Protein AF-A0A957F300-F1 (afdb_monomer)

Mean predicted aligned error: 10.62 Å

Solvent-accessible surface area (backbone atoms only — not comparable to full-atom values): 5364 Å² total; per-residue (Å²): 127,88,77,78,77,71,68,66,60,60,60,56,52,57,56,67,73,59,69,59,98,66,64,44,79,47,71,46,70,44,21,60,65,34,59,68,69,58,46,54,48,52,53,51,50,51,51,51,55,63,72,62,65,54,85,59,58,50,73,48,75,45,75,37,81,90,15,30,76,74,67,28,47,67,57,49,50,54,50,40,53,50,58,74,69,48,80,130

pLDDT: mean 81.86, std 20.76, range [38.91, 98.25]

Foldseek 3Di:
DPDDPPPVVVVVVVVVVPPPVAQAEEEEEAEPPEDPVVVVVLVVVVVVCVVVPDPSYDYDYYYHYPDYPVRCVVVSVVVSVCRVPVDD

Sequence (88 aa):
SPGDVGNFSDGLGNMATNQDTGTAKLYVSVGELDAATTVAGAETFAAALAEMDMEGLAYKTAVLDGETHFSARPRAFMNGLRWLFANE

Nearest PDB structures (foldseek):
  2qm0-assembly1_B  TM=7.977E-01  e=7.380E-04  Bacillus cereus ATCC 14579
  2qm0-assembly1_A  TM=7.867E-01  e=5.564E-03  Bacillus cereus ATCC 14579

Secondary structure (DSSP, 8-state):
----GGGTHHHHHHHHH---SPPEEEEEEEETTS-HHHHHHHHHHHHHHHHH--TTEEEEEEEETT--TTTHHHHHHHHHHHHHTS--

Structure (mmCIF, N/CA/C/O backbone):
data_AF-A0A957F300-F1
#
_entry.id   AF-A0A957F300-F1
#
loop_
_atom_site.group_PDB
_atom_site.id
_atom_site.type_symbol
_atom_site.label_atom_id
_atom_site.label_alt_id
_atom_site.label_comp_id
_atom_site.label_asym_id
_atom_site.label_entity_id
_atom_site.label_seq_id
_atom_site.pdbx_PDB_ins_code
_atom_site.Cartn_x
_atom_site.Cartn_y
_atom_site.Cartn_z
_atom_site.occupancy
_atom_site.B_iso_or_equiv
_atom_site.auth_seq_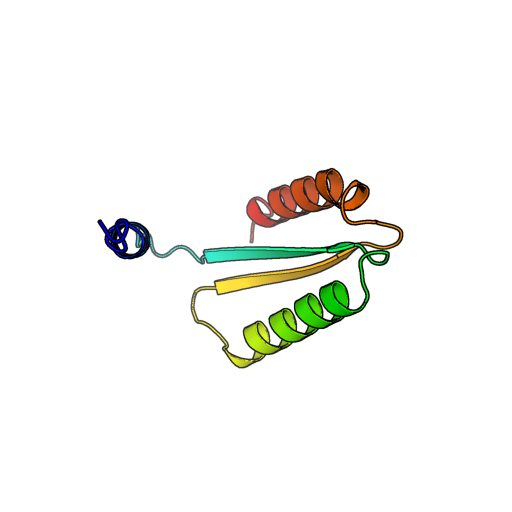id
_atom_site.auth_comp_id
_atom_site.auth_asy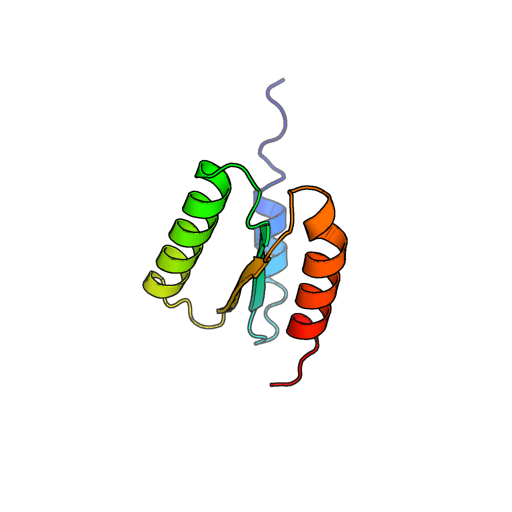m_id
_atom_site.auth_atom_id
_atom_site.pdbx_PDB_model_num
ATOM 1 N N . SER A 1 1 ? -9.482 34.721 -7.283 1.00 41.03 1 SER A N 1
ATOM 2 C CA . SER A 1 1 ? -9.845 34.426 -5.886 1.00 41.03 1 SER A CA 1
ATOM 3 C C . SER A 1 1 ? -9.053 33.204 -5.464 1.00 41.03 1 SER A C 1
ATOM 5 O O . SER A 1 1 ? -9.081 32.250 -6.238 1.00 41.03 1 SER A O 1
ATOM 7 N N . PRO A 1 2 ? -8.272 33.232 -4.372 1.00 38.91 2 PRO A N 1
ATOM 8 C CA . PRO A 1 2 ? -7.526 32.063 -3.914 1.00 38.91 2 PRO A CA 1
ATOM 9 C C . PRO A 1 2 ? -8.532 30.959 -3.581 1.00 38.91 2 PRO A C 1
ATOM 11 O O . PRO A 1 2 ? -9.442 31.175 -2.783 1.00 38.91 2 PRO A O 1
ATOM 14 N N . GLY A 1 3 ? -8.422 29.839 -4.292 1.00 40.16 3 GLY A N 1
ATOM 15 C CA . GLY A 1 3 ? -9.360 28.727 -4.234 1.00 40.16 3 GLY A CA 1
ATOM 16 C C . GLY A 1 3 ? -9.382 28.082 -2.857 1.00 40.16 3 GLY A C 1
ATOM 17 O O . GLY A 1 3 ? -8.367 27.585 -2.385 1.00 40.16 3 GLY A O 1
ATOM 18 N N . ASP A 1 4 ? -10.555 28.154 -2.242 1.00 52.00 4 ASP A N 1
ATOM 19 C CA . ASP A 1 4 ? -11.187 27.145 -1.399 1.00 52.00 4 ASP A CA 1
ATOM 20 C C . ASP A 1 4 ? -10.258 26.118 -0.724 1.00 52.00 4 ASP A C 1
ATOM 22 O O . ASP A 1 4 ? -10.202 24.938 -1.064 1.00 52.00 4 ASP A O 1
ATOM 26 N N . VAL A 1 5 ? -9.547 26.583 0.304 1.00 48.97 5 VAL A N 1
ATOM 27 C CA . VAL A 1 5 ? -8.860 25.729 1.290 1.00 48.97 5 VAL A CA 1
ATOM 28 C C . VAL A 1 5 ? -9.865 25.183 2.330 1.00 48.97 5 VAL A C 1
ATOM 30 O O . VAL A 1 5 ? -9.491 24.448 3.237 1.00 48.97 5 VAL A O 1
ATOM 33 N N . GLY A 1 6 ? -11.158 25.511 2.199 1.00 43.03 6 GLY A N 1
ATOM 34 C CA . GLY A 1 6 ? -12.214 25.137 3.146 1.00 43.03 6 GLY A CA 1
ATOM 35 C C . GLY A 1 6 ? -12.641 23.669 3.098 1.00 43.03 6 GLY A C 1
ATOM 36 O O . GLY A 1 6 ? -13.266 23.196 4.035 1.00 43.03 6 GLY A O 1
ATOM 37 N N . ASN A 1 7 ? -12.276 22.920 2.052 1.00 44.91 7 ASN A N 1
ATOM 38 C CA . ASN A 1 7 ? -12.830 21.578 1.828 1.00 44.91 7 ASN A CA 1
ATOM 39 C C . ASN A 1 7 ? -11.960 20.416 2.343 1.00 44.91 7 ASN A C 1
ATOM 41 O O . ASN A 1 7 ? -12.353 19.258 2.233 1.00 44.91 7 ASN A O 1
ATOM 45 N N . PHE A 1 8 ? -10.780 20.694 2.909 1.00 49.44 8 PHE A N 1
ATOM 46 C CA . PHE A 1 8 ? -9.955 19.657 3.548 1.00 49.44 8 PHE A CA 1
ATOM 47 C C . PHE A 1 8 ? -10.334 19.417 5.018 1.00 49.44 8 PHE A C 1
ATOM 49 O O . PHE A 1 8 ? -10.126 18.314 5.523 1.00 49.44 8 PHE A O 1
ATOM 56 N N . SER A 1 9 ? -10.925 20.403 5.704 1.00 50.62 9 SER A N 1
ATOM 57 C CA . SER A 1 9 ? -11.375 20.251 7.097 1.00 50.62 9 SER A CA 1
ATOM 58 C C . SER A 1 9 ? -12.647 19.412 7.225 1.00 50.62 9 SER A C 1
ATOM 60 O O . SER A 1 9 ? -12.771 18.636 8.172 1.00 50.62 9 SER A O 1
ATOM 62 N N . ASP A 1 10 ? -13.553 19.499 6.250 1.00 48.69 10 ASP A N 1
ATOM 63 C CA . ASP A 1 10 ? -14.844 18.798 6.295 1.00 48.69 10 ASP A CA 1
ATOM 64 C C . ASP A 1 10 ? -14.701 17.278 6.094 1.00 48.69 10 ASP A C 1
ATOM 66 O O . ASP A 1 10 ? -15.503 16.494 6.605 1.00 48.69 10 ASP A O 1
ATOM 70 N N . GLY A 1 11 ? -13.623 16.832 5.437 1.00 45.59 11 GLY A N 1
ATOM 71 C CA . GLY A 1 11 ? -13.294 15.409 5.303 1.00 45.59 11 GLY A CA 1
ATOM 72 C C . GLY A 1 11 ? -12.798 14.762 6.603 1.00 45.59 11 GLY A C 1
ATOM 73 O O . GLY A 1 11 ? -13.104 13.600 6.865 1.00 45.59 11 GLY A O 1
ATOM 74 N N . LEU A 1 12 ? -12.081 15.514 7.446 1.00 51.47 12 LEU A N 1
ATOM 75 C CA . LEU A 1 12 ? -11.604 15.032 8.750 1.00 51.47 12 LEU A CA 1
ATOM 76 C C . LEU A 1 12 ? -12.743 14.984 9.781 1.00 51.47 12 LEU A C 1
ATOM 78 O O . LEU A 1 12 ? -12.811 14.053 10.584 1.00 51.47 12 LEU A O 1
ATOM 82 N N . GLY A 1 13 ? -13.683 15.935 9.714 1.00 43.66 13 GLY A N 1
ATOM 83 C CA . GLY A 1 13 ? -14.874 15.956 10.570 1.00 43.66 13 GLY A CA 1
ATOM 84 C C . GLY A 1 13 ? -15.787 14.740 10.374 1.00 43.66 13 GLY A C 1
ATOM 85 O O . GLY A 1 13 ? -16.301 14.196 11.353 1.00 43.66 13 GLY A O 1
ATOM 86 N N . ASN A 1 14 ? -15.919 14.256 9.134 1.00 48.84 14 ASN A N 1
ATOM 87 C CA . ASN A 1 14 ? -16.710 13.062 8.809 1.00 48.84 14 ASN A CA 1
ATOM 88 C C . ASN A 1 14 ? -16.046 11.735 9.220 1.00 48.84 14 ASN A C 1
ATOM 90 O O . ASN A 1 14 ? -16.748 10.743 9.418 1.00 48.84 14 ASN A O 1
ATOM 94 N N . MET A 1 15 ? -14.717 11.694 9.380 1.00 49.81 15 MET A N 1
ATOM 95 C CA . MET A 1 15 ? -14.052 10.543 10.007 1.00 49.81 15 MET A CA 1
ATOM 96 C C . MET A 1 15 ? -14.302 10.523 11.519 1.00 49.81 15 MET A C 1
ATOM 98 O O . MET A 1 15 ? -14.555 9.465 12.084 1.00 49.81 15 MET A O 1
ATOM 102 N N . ALA A 1 16 ? -14.308 11.693 12.166 1.00 49.84 16 ALA A N 1
ATOM 103 C CA . ALA A 1 16 ? -14.526 11.808 13.608 1.00 49.84 16 ALA A CA 1
ATOM 104 C C . ALA A 1 16 ? -15.968 11.481 14.051 1.00 49.84 16 ALA A C 1
ATOM 106 O O . ALA A 1 16 ? -16.177 11.085 15.193 1.00 49.84 16 ALA A O 1
ATOM 107 N N . THR A 1 17 ? -16.967 11.624 13.172 1.00 47.78 17 THR A N 1
ATOM 108 C CA . THR A 1 17 ? -18.383 11.328 13.486 1.00 47.78 17 THR A CA 1
ATOM 109 C C . THR A 1 17 ? -18.810 9.890 13.181 1.00 47.78 17 THR A C 1
ATOM 111 O O . THR A 1 17 ? -19.847 9.461 13.677 1.00 47.78 17 THR A O 1
ATOM 114 N N . ASN A 1 18 ? -17.999 9.122 12.445 1.00 48.25 18 ASN A N 1
ATOM 115 C CA . ASN A 1 18 ? -18.166 7.674 12.264 1.00 48.25 18 ASN A CA 1
ATOM 116 C C . ASN A 1 18 ? -17.245 6.888 13.210 1.00 48.25 18 ASN A C 1
ATOM 118 O O . ASN A 1 18 ? -16.682 5.866 12.825 1.00 48.25 18 ASN A O 1
ATOM 122 N N . GLN A 1 19 ? -17.094 7.363 14.452 1.00 46.16 19 GLN A N 1
ATOM 123 C CA . GLN A 1 19 ? -16.557 6.568 15.556 1.00 46.16 19 GLN A CA 1
ATOM 124 C C . GLN A 1 19 ? -17.572 5.491 15.966 1.00 46.16 19 GLN A C 1
ATOM 126 O O . GLN A 1 19 ? -18.078 5.463 17.085 1.00 46.16 19 GLN A O 1
ATOM 131 N N . ASP A 1 20 ? -17.867 4.579 15.045 1.00 47.34 20 ASP A N 1
ATOM 132 C CA . ASP A 1 20 ? -17.936 3.191 15.464 1.00 47.34 20 ASP A CA 1
ATOM 133 C C . ASP A 1 20 ? -16.515 2.837 15.929 1.00 47.34 20 ASP A C 1
ATOM 135 O O . ASP A 1 20 ? -15.535 3.319 15.357 1.00 47.34 20 ASP A O 1
ATOM 139 N N . THR A 1 21 ? -16.366 2.057 16.989 1.00 54.69 21 THR A N 1
ATOM 140 C CA . THR A 1 21 ? -15.076 1.694 17.611 1.00 54.69 21 THR A CA 1
ATOM 141 C C . THR A 1 21 ? -14.210 0.774 16.728 1.00 54.69 21 THR A C 1
ATOM 143 O O . THR A 1 21 ? -13.538 -0.125 17.225 1.00 54.69 21 THR A O 1
ATOM 146 N N . GLY A 1 22 ? -14.283 0.923 15.407 1.00 64.81 22 GLY A N 1
ATOM 147 C CA . GLY A 1 22 ? -13.636 0.077 14.423 1.00 64.81 22 GLY A CA 1
ATOM 148 C C . GLY A 1 22 ? -12.184 0.473 14.191 1.00 64.81 22 GLY A C 1
ATOM 149 O O . GLY A 1 22 ? -11.871 1.633 13.932 1.00 64.81 22 GLY A O 1
ATOM 150 N N . THR A 1 23 ? -11.305 -0.523 14.226 1.00 82.44 23 THR A N 1
ATOM 151 C CA . THR A 1 23 ? -9.924 -0.416 13.755 1.00 82.44 23 THR A CA 1
ATOM 152 C C . THR A 1 23 ? -9.905 0.080 12.307 1.00 82.44 23 THR A C 1
ATOM 154 O O . THR A 1 23 ? -10.446 -0.570 11.406 1.00 82.44 23 THR A O 1
ATOM 157 N N . ALA A 1 24 ? -9.264 1.222 12.058 1.00 88.31 24 ALA A N 1
ATOM 158 C CA . ALA A 1 24 ? -8.989 1.688 10.710 1.00 88.31 24 ALA A CA 1
ATOM 159 C C . ALA A 1 24 ? -8.004 0.730 10.034 1.00 88.31 24 ALA A C 1
ATOM 161 O O . ALA A 1 24 ? -7.050 0.255 10.649 1.00 88.31 24 ALA A O 1
ATOM 162 N N . LYS A 1 25 ? -8.229 0.451 8.750 1.00 91.31 25 LYS A N 1
ATOM 163 C CA . LYS A 1 25 ? -7.435 -0.498 7.973 1.00 91.31 25 LYS A CA 1
ATOM 164 C C . LYS A 1 25 ? -6.737 0.214 6.804 1.00 91.31 25 LYS A C 1
ATOM 166 O O . LYS A 1 25 ? -7.405 0.707 5.900 1.00 91.31 25 LYS A O 1
ATOM 171 N N . LEU A 1 26 ? -5.399 0.227 6.791 1.00 93.44 26 LEU A N 1
ATOM 172 C CA . LEU A 1 26 ? -4.550 0.725 5.700 1.00 93.44 26 LEU A CA 1
ATOM 173 C C . LEU A 1 26 ? -3.738 -0.382 4.987 1.00 93.44 26 LEU A C 1
ATOM 175 O O . LEU A 1 26 ? -2.910 -1.054 5.596 1.00 93.44 26 LEU A O 1
ATOM 179 N N . TYR A 1 27 ? -3.889 -0.504 3.664 1.00 95.31 27 TYR A N 1
ATOM 180 C CA . TYR A 1 27 ? -3.012 -1.325 2.816 1.00 95.31 27 TYR A CA 1
ATOM 181 C C . TYR A 1 27 ? -2.225 -0.439 1.848 1.00 95.31 27 TYR A C 1
ATOM 183 O O . TYR A 1 27 ? -2.824 0.291 1.058 1.00 95.31 27 TYR A O 1
ATOM 191 N N . VAL A 1 28 ? -0.894 -0.527 1.879 1.00 95.62 28 VAL A N 1
ATOM 192 C CA . VAL A 1 28 ? -0.002 0.197 0.959 1.00 95.62 28 VAL A CA 1
ATOM 193 C C . VAL A 1 28 ? 0.827 -0.797 0.164 1.00 95.62 28 VAL A C 1
ATOM 195 O O . VAL A 1 28 ? 1.376 -1.748 0.713 1.00 95.62 28 VAL A O 1
ATOM 198 N N . SER A 1 29 ? 0.957 -0.575 -1.138 1.00 97.25 29 SER A N 1
ATOM 199 C CA . SER A 1 29 ? 1.832 -1.398 -1.966 1.00 97.25 29 SER A CA 1
ATOM 200 C C . SER A 1 29 ? 2.492 -0.609 -3.081 1.00 97.25 29 SER A C 1
ATOM 202 O O . SER A 1 29 ? 1.896 0.339 -3.591 1.00 97.25 29 SER A O 1
ATOM 204 N N . VAL A 1 30 ? 3.680 -1.051 -3.484 1.00 98.12 30 VAL A N 1
ATOM 205 C CA . VAL A 1 30 ? 4.481 -0.485 -4.579 1.00 98.12 30 VAL A CA 1
ATOM 206 C C . VAL A 1 30 ? 4.969 -1.607 -5.498 1.00 98.12 30 VAL A C 1
ATOM 208 O O . VAL A 1 30 ? 5.139 -2.737 -5.037 1.00 98.12 30 VAL A O 1
ATOM 211 N N . GLY A 1 31 ? 5.155 -1.335 -6.791 1.00 98.25 31 GLY A N 1
ATOM 212 C CA . GLY A 1 31 ? 5.780 -2.299 -7.698 1.00 98.25 31 GLY A CA 1
ATOM 213 C C . GLY A 1 31 ? 7.291 -2.356 -7.480 1.00 98.25 31 GLY A C 1
ATOM 214 O O . GLY A 1 31 ? 7.922 -1.321 -7.295 1.00 98.25 31 GLY A O 1
ATOM 215 N N . GLU A 1 32 ? 7.890 -3.546 -7.516 1.00 97.94 32 GLU A N 1
ATOM 216 C CA . GLU A 1 32 ? 9.351 -3.704 -7.406 1.00 97.94 32 GLU A CA 1
ATOM 217 C C . GLU A 1 32 ? 10.107 -2.925 -8.497 1.00 97.94 32 GLU A C 1
ATOM 219 O O . GLU A 1 32 ? 11.174 -2.367 -8.254 1.00 97.94 32 GLU A O 1
ATOM 224 N N . LEU A 1 33 ? 9.532 -2.862 -9.701 1.00 98.06 33 LEU A N 1
ATOM 225 C CA . LEU A 1 33 ? 10.116 -2.215 -10.875 1.00 98.06 33 LEU A CA 1
ATOM 226 C C . LEU A 1 33 ? 9.711 -0.737 -11.004 1.00 98.06 33 LEU A C 1
ATOM 228 O O . LEU A 1 33 ? 9.928 -0.132 -12.058 1.00 98.06 33 LEU A O 1
ATOM 232 N N . ASP A 1 34 ? 9.091 -0.154 -9.972 1.00 97.62 34 ASP A N 1
ATOM 233 C CA . ASP A 1 34 ? 8.881 1.291 -9.906 1.00 97.62 34 ASP A CA 1
ATOM 234 C C . ASP A 1 34 ? 10.206 2.052 -9.767 1.00 97.62 34 ASP A C 1
ATOM 236 O O . ASP A 1 34 ? 11.278 1.490 -9.537 1.00 97.62 34 ASP A O 1
ATOM 240 N N . ALA A 1 35 ? 10.142 3.378 -9.920 1.00 97.38 35 ALA A N 1
ATOM 241 C CA . ALA A 1 35 ? 11.298 4.224 -9.666 1.00 97.38 35 ALA A CA 1
ATOM 242 C C . ALA A 1 35 ? 11.845 3.957 -8.253 1.00 97.38 35 ALA A C 1
ATOM 244 O O . ALA A 1 35 ? 11.088 3.938 -7.282 1.00 97.38 35 ALA A O 1
ATOM 245 N N . ALA A 1 36 ? 13.167 3.816 -8.129 1.00 96.25 36 ALA A N 1
ATOM 246 C CA . ALA A 1 36 ? 13.814 3.477 -6.858 1.00 96.25 36 ALA A CA 1
ATOM 247 C C . ALA A 1 36 ? 13.442 4.442 -5.716 1.00 96.25 36 ALA A C 1
ATOM 249 O O . ALA A 1 36 ? 13.304 4.034 -4.567 1.00 96.25 36 ALA A O 1
ATOM 250 N N . THR A 1 37 ? 13.218 5.721 -6.031 1.00 97.25 37 THR A N 1
ATOM 251 C CA . THR A 1 37 ? 12.754 6.730 -5.068 1.00 97.25 37 THR A CA 1
ATOM 252 C C . THR A 1 37 ? 11.338 6.466 -4.557 1.00 97.25 37 THR A C 1
ATOM 254 O O . THR A 1 37 ? 11.043 6.758 -3.402 1.00 97.25 37 THR A O 1
ATOM 257 N N . THR A 1 38 ? 10.460 5.903 -5.386 1.00 95.94 38 THR A N 1
ATOM 258 C CA . THR A 1 38 ? 9.102 5.511 -4.997 1.00 95.94 38 THR A CA 1
ATOM 259 C C . THR A 1 38 ? 9.131 4.304 -4.067 1.00 95.94 38 THR A C 1
ATOM 261 O O . THR A 1 38 ? 8.456 4.325 -3.040 1.00 95.94 38 THR A O 1
ATOM 264 N N . VAL A 1 39 ? 9.951 3.296 -4.381 1.00 96.12 39 VAL A N 1
ATOM 265 C CA . VAL A 1 39 ? 10.132 2.113 -3.525 1.00 96.12 39 VAL A CA 1
ATOM 266 C C . VAL A 1 39 ? 10.693 2.526 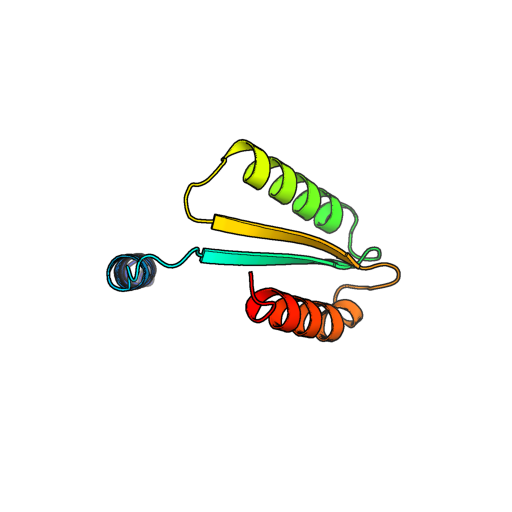-2.161 1.00 96.12 39 VAL A C 1
ATOM 268 O O . VAL A 1 39 ? 10.068 2.254 -1.138 1.00 96.12 39 VAL A O 1
ATOM 271 N N . ALA A 1 40 ? 11.779 3.306 -2.144 1.00 96.25 40 ALA A N 1
ATOM 272 C CA . ALA A 1 40 ? 12.373 3.820 -0.908 1.00 96.25 40 ALA A CA 1
ATOM 273 C C . ALA A 1 40 ? 11.398 4.693 -0.093 1.00 96.25 40 ALA A C 1
ATOM 275 O O . ALA A 1 40 ? 11.396 4.662 1.139 1.00 96.25 40 ALA A O 1
ATOM 276 N N . GLY A 1 41 ? 10.536 5.466 -0.764 1.00 96.75 41 GLY A N 1
ATOM 277 C CA . GLY A 1 41 ? 9.491 6.253 -0.109 1.00 96.75 41 GLY A CA 1
ATOM 278 C C . GLY A 1 41 ? 8.434 5.382 0.575 1.00 96.75 41 GLY A C 1
ATOM 279 O O . GLY A 1 41 ? 8.035 5.681 1.700 1.00 96.75 41 GLY A O 1
ATOM 280 N N . ALA A 1 42 ? 8.016 4.285 -0.062 1.00 95.12 42 ALA A N 1
ATOM 281 C CA . ALA A 1 42 ? 7.077 3.331 0.525 1.00 95.12 42 ALA A CA 1
ATOM 282 C C . ALA A 1 42 ? 7.677 2.604 1.741 1.00 95.12 42 ALA A C 1
ATOM 284 O O . ALA A 1 42 ? 6.994 2.436 2.751 1.00 95.12 42 ALA A O 1
ATOM 285 N N . GLU A 1 43 ? 8.955 2.227 1.676 1.00 94.00 43 GLU A N 1
ATOM 286 C CA . GLU A 1 43 ? 9.688 1.633 2.803 1.00 94.00 43 GLU A CA 1
ATOM 287 C C . GLU A 1 43 ? 9.834 2.620 3.968 1.00 94.00 43 GLU A C 1
ATOM 289 O O . GLU A 1 43 ? 9.551 2.274 5.114 1.00 94.00 43 GLU A O 1
ATOM 294 N N . THR A 1 44 ? 10.192 3.875 3.674 1.00 96.38 44 THR A N 1
ATOM 295 C CA . THR A 1 44 ? 10.281 4.944 4.683 1.00 96.38 44 THR A CA 1
ATOM 296 C C . THR A 1 44 ? 8.931 5.181 5.358 1.00 96.38 44 THR A C 1
ATOM 298 O O . THR A 1 44 ? 8.852 5.310 6.577 1.00 96.38 44 THR A O 1
ATOM 301 N N . PHE A 1 45 ? 7.847 5.195 4.580 1.00 94.69 45 PHE A N 1
ATOM 302 C CA . PHE A 1 45 ? 6.498 5.333 5.118 1.00 94.69 45 PHE A CA 1
ATOM 303 C C . PHE A 1 45 ? 6.098 4.140 5.999 1.00 94.69 45 PHE A C 1
ATOM 305 O O . PHE A 1 45 ? 5.494 4.333 7.051 1.00 94.69 45 PHE A O 1
ATOM 312 N N . ALA A 1 46 ? 6.473 2.915 5.615 1.00 93.00 46 ALA A N 1
ATOM 313 C CA . ALA A 1 46 ? 6.238 1.723 6.427 1.00 93.00 46 ALA A CA 1
ATOM 314 C C . ALA A 1 46 ? 6.962 1.794 7.783 1.00 93.00 46 ALA A C 1
ATOM 316 O O . ALA A 1 46 ? 6.366 1.465 8.806 1.00 93.00 46 ALA A O 1
ATOM 317 N N . ALA A 1 47 ? 8.216 2.259 7.796 1.00 93.88 47 ALA A N 1
ATOM 318 C CA . ALA A 1 47 ? 8.970 2.471 9.030 1.00 93.88 47 ALA A CA 1
ATOM 319 C C . ALA A 1 47 ? 8.303 3.527 9.926 1.00 93.88 47 ALA A C 1
ATOM 321 O O . ALA A 1 47 ? 8.107 3.285 11.113 1.00 93.88 47 ALA A O 1
ATOM 322 N N . ALA A 1 48 ? 7.859 4.647 9.347 1.00 94.12 48 ALA A N 1
ATOM 323 C CA . ALA A 1 48 ? 7.161 5.693 10.092 1.00 94.12 48 ALA A CA 1
ATOM 324 C C . ALA A 1 48 ? 5.846 5.194 10.722 1.00 94.12 48 ALA A C 1
ATOM 326 O O . ALA A 1 48 ? 5.563 5.508 11.875 1.00 94.12 48 ALA A O 1
ATOM 327 N N . LEU A 1 49 ? 5.059 4.377 10.009 1.00 90.69 49 LEU A N 1
ATOM 328 C CA . LEU A 1 49 ? 3.844 3.766 10.569 1.00 90.69 49 LEU A CA 1
ATOM 329 C C . LEU A 1 49 ? 4.145 2.854 11.765 1.00 90.69 49 LEU A C 1
ATOM 331 O O . LEU A 1 49 ? 3.382 2.845 12.729 1.00 90.69 49 LEU A O 1
ATOM 335 N N . ALA A 1 50 ? 5.250 2.107 11.712 1.00 90.62 50 ALA A N 1
ATOM 336 C CA . ALA A 1 50 ? 5.685 1.264 12.820 1.00 90.62 50 ALA A CA 1
ATOM 337 C C . ALA A 1 50 ? 6.140 2.081 14.034 1.00 90.62 50 ALA A C 1
ATOM 339 O O . ALA A 1 50 ? 5.841 1.705 15.162 1.00 90.62 50 ALA A O 1
ATOM 340 N N . GLU A 1 51 ? 6.824 3.203 13.812 1.00 92.75 51 GLU A N 1
ATOM 341 C CA . GLU A 1 51 ? 7.274 4.098 14.884 1.00 92.75 51 GLU A CA 1
ATOM 342 C C . GLU A 1 51 ? 6.124 4.849 15.565 1.00 92.75 51 GLU A C 1
ATOM 344 O O . GLU A 1 51 ? 6.198 5.124 16.761 1.00 92.75 51 GLU A O 1
ATOM 349 N N . MET A 1 52 ? 5.069 5.196 14.821 1.00 89.62 52 MET A N 1
ATOM 350 C CA . MET A 1 52 ? 3.938 5.954 15.362 1.00 89.62 52 MET A CA 1
ATOM 351 C C . MET A 1 52 ? 3.042 5.144 16.307 1.00 89.62 52 MET A C 1
ATOM 353 O O . MET A 1 52 ? 2.359 5.763 17.119 1.00 89.62 52 MET A O 1
ATOM 357 N N . ASP A 1 53 ? 3.014 3.811 16.174 1.00 85.56 53 ASP A N 1
ATOM 358 C CA . ASP A 1 53 ? 2.219 2.878 16.996 1.00 85.56 53 ASP A CA 1
ATOM 359 C C . ASP A 1 53 ? 0.788 3.381 17.283 1.00 85.56 53 ASP A C 1
ATOM 361 O O . ASP A 1 53 ? 0.342 3.515 18.423 1.00 85.56 53 ASP A O 1
ATOM 365 N N . MET A 1 54 ? 0.077 3.765 16.218 1.00 84.81 54 MET A N 1
ATOM 366 C CA . MET A 1 54 ? -1.237 4.388 16.349 1.00 84.81 54 MET A CA 1
ATOM 367 C C . MET A 1 54 ? -2.282 3.381 16.831 1.00 84.81 54 MET A C 1
ATOM 369 O O . MET A 1 54 ? -2.677 2.472 16.096 1.00 84.81 54 MET A O 1
ATOM 373 N N . GLU A 1 55 ? -2.797 3.605 18.039 1.00 87.56 55 GLU A N 1
ATOM 374 C CA . GLU A 1 55 ? -3.932 2.852 18.564 1.00 87.56 55 GLU A CA 1
ATOM 375 C C . GLU A 1 55 ? -5.125 2.929 17.595 1.00 87.56 55 GLU A C 1
ATOM 377 O O . GLU A 1 55 ? -5.496 3.999 17.106 1.00 87.56 55 GLU A O 1
ATOM 382 N N . GLY A 1 56 ? -5.716 1.770 17.293 1.00 88.00 56 GLY A N 1
ATOM 383 C CA . GLY A 1 56 ? -6.849 1.667 16.374 1.00 88.00 56 GLY A CA 1
ATOM 384 C C . GLY A 1 56 ? -6.489 1.692 14.884 1.00 88.00 56 GLY A C 1
ATOM 385 O O . GLY A 1 56 ? -7.402 1.781 14.065 1.00 88.00 56 GLY A O 1
ATOM 386 N N . LEU A 1 57 ? -5.210 1.583 14.502 1.00 89.44 57 LEU A N 1
ATOM 387 C CA . LEU A 1 57 ? -4.785 1.420 13.107 1.00 89.44 57 LEU A CA 1
ATOM 388 C C .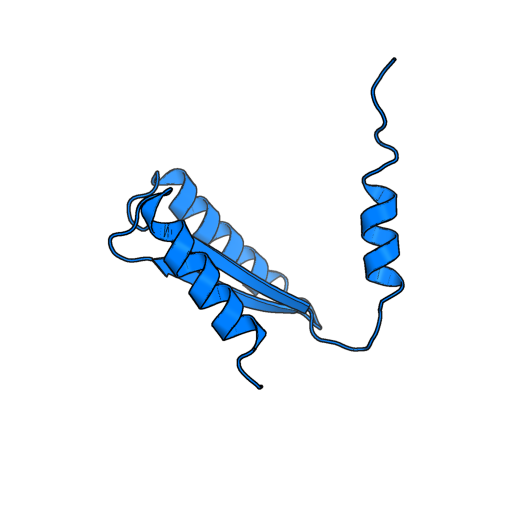 LEU A 1 57 ? -4.149 0.043 12.871 1.00 89.44 57 LEU A C 1
ATOM 390 O O . LEU A 1 57 ? -3.030 -0.228 13.298 1.00 89.44 57 LEU A O 1
ATOM 394 N N . ALA A 1 58 ? -4.819 -0.804 12.094 1.00 90.50 58 ALA A N 1
ATOM 395 C CA . ALA A 1 58 ? -4.187 -1.962 11.474 1.00 90.50 58 ALA A CA 1
ATOM 396 C C . ALA A 1 58 ? -3.620 -1.543 10.115 1.00 90.50 58 ALA A C 1
ATOM 398 O O . ALA A 1 58 ? -4.309 -0.908 9.312 1.00 90.50 58 ALA A O 1
ATOM 399 N N . TYR A 1 59 ? -2.375 -1.916 9.821 1.00 93.06 59 TYR A N 1
ATOM 400 C CA . TYR A 1 59 ? -1.767 -1.616 8.529 1.00 93.06 59 TYR A CA 1
ATOM 401 C C . TYR A 1 59 ? -0.968 -2.788 7.965 1.00 93.06 59 TYR A C 1
ATOM 403 O O . TYR A 1 59 ? -0.495 -3.668 8.685 1.00 93.06 59 TYR A O 1
ATOM 411 N N . LYS A 1 60 ? -0.814 -2.795 6.640 1.00 93.69 60 LYS A N 1
ATOM 412 C CA . LYS A 1 60 ? 0.062 -3.718 5.920 1.00 93.69 60 LYS A CA 1
ATOM 413 C C . LYS A 1 60 ? 0.706 -3.017 4.735 1.00 93.69 60 LYS A C 1
ATOM 415 O O . LYS A 1 60 ? 0.021 -2.370 3.944 1.00 93.69 60 LYS A O 1
ATOM 420 N N . THR A 1 61 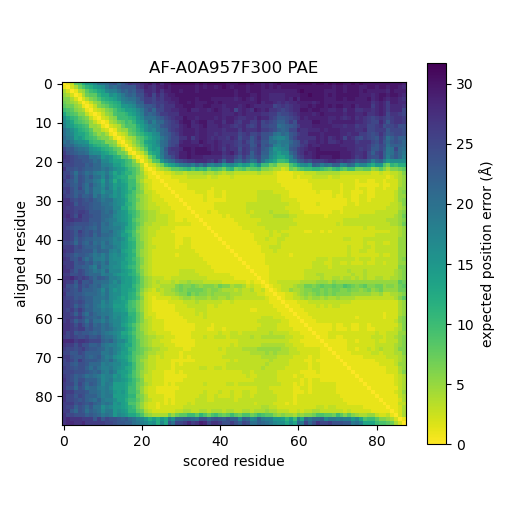? 2.013 -3.197 4.587 1.00 95.06 61 THR A N 1
ATOM 421 C CA . THR A 1 61 ? 2.774 -2.721 3.429 1.00 95.06 61 THR A CA 1
ATOM 422 C C . THR A 1 61 ? 3.309 -3.900 2.613 1.00 95.06 61 THR A C 1
ATOM 424 O O . THR A 1 61 ? 3.489 -5.001 3.141 1.00 95.06 61 THR A O 1
ATOM 427 N N . ALA A 1 62 ? 3.492 -3.719 1.304 1.00 95.50 62 ALA A N 1
ATOM 428 C CA . ALA A 1 62 ? 4.031 -4.755 0.424 1.00 95.50 6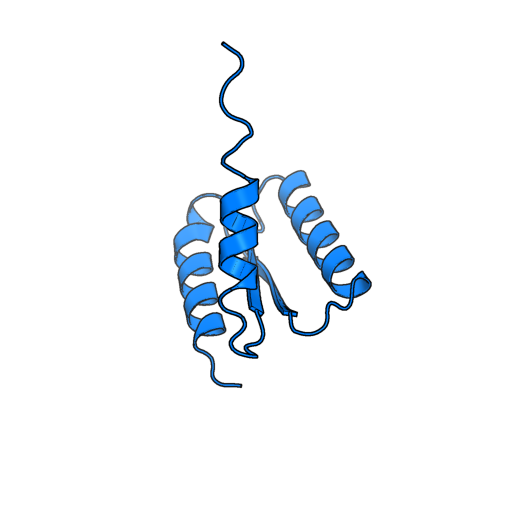2 ALA A CA 1
ATOM 429 C C . ALA A 1 62 ? 4.782 -4.174 -0.782 1.00 95.50 62 ALA A C 1
ATOM 431 O O . ALA A 1 62 ? 4.303 -3.247 -1.433 1.00 95.50 62 ALA A O 1
ATOM 432 N N . VAL A 1 63 ? 5.905 -4.793 -1.137 1.00 96.75 63 VAL A N 1
ATOM 433 C CA . VAL A 1 63 ? 6.517 -4.652 -2.464 1.00 96.75 63 VAL A CA 1
ATOM 434 C C . VAL A 1 63 ? 5.990 -5.791 -3.337 1.00 96.75 63 VAL A C 1
ATOM 436 O O . VAL A 1 63 ? 5.866 -6.925 -2.875 1.00 96.75 63 VAL A O 1
ATOM 439 N N . LEU A 1 64 ? 5.579 -5.482 -4.565 1.00 97.94 64 LEU A N 1
ATOM 440 C CA . LEU A 1 64 ? 5.009 -6.454 -5.492 1.00 97.94 64 LEU A CA 1
ATOM 441 C C . LEU A 1 64 ? 6.060 -6.869 -6.526 1.00 97.94 64 LEU A C 1
ATOM 443 O O . LEU A 1 64 ? 6.347 -6.117 -7.459 1.00 97.94 64 LEU A O 1
ATOM 447 N N . ASP A 1 65 ? 6.595 -8.076 -6.349 1.00 97.62 65 ASP A N 1
ATOM 448 C CA . ASP A 1 65 ? 7.648 -8.641 -7.200 1.00 97.62 65 ASP A CA 1
ATOM 449 C C . ASP A 1 65 ? 7.259 -8.647 -8.682 1.00 97.62 65 ASP A C 1
ATOM 451 O O . ASP A 1 65 ? 6.153 -9.076 -9.044 1.00 97.62 65 ASP A O 1
ATOM 455 N N . GLY A 1 66 ? 8.185 -8.199 -9.530 1.00 97.88 66 GLY A N 1
ATOM 456 C CA . GLY A 1 66 ? 8.040 -8.131 -10.984 1.00 97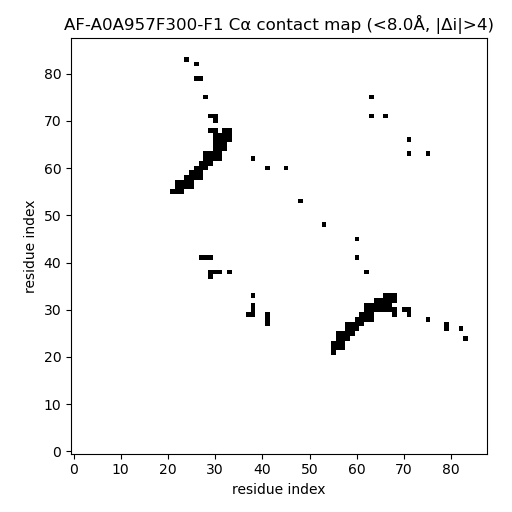.88 66 GLY A CA 1
ATOM 457 C C . GLY A 1 66 ? 7.042 -7.088 -11.498 1.00 97.88 66 GLY A C 1
ATOM 458 O O . GLY A 1 66 ? 6.798 -7.035 -12.704 1.00 97.88 66 GLY A O 1
ATOM 459 N N . GLU A 1 67 ? 6.454 -6.264 -10.625 1.00 98.19 67 GLU A N 1
ATOM 460 C CA . GLU A 1 67 ? 5.437 -5.286 -11.013 1.00 98.19 67 GLU A CA 1
ATOM 461 C C . GLU A 1 67 ? 6.009 -3.884 -11.255 1.00 98.19 67 GLU A C 1
ATOM 463 O O . GLU A 1 67 ? 6.877 -3.407 -10.533 1.00 98.19 67 GLU A O 1
ATOM 468 N N . THR A 1 68 ? 5.442 -3.187 -12.237 1.00 97.81 68 THR A N 1
ATOM 469 C CA . THR A 1 68 ? 5.630 -1.753 -12.517 1.00 97.81 68 THR A CA 1
ATOM 470 C C . THR A 1 68 ? 4.438 -0.942 -11.999 1.00 97.81 68 THR A C 1
ATOM 472 O O . THR A 1 68 ? 3.396 -1.512 -11.673 1.00 97.81 68 THR A O 1
ATOM 475 N N . HIS A 1 69 ? 4.512 0.390 -12.066 1.00 94.44 69 HIS A N 1
ATOM 476 C CA . HIS A 1 69 ? 3.430 1.303 -11.680 1.00 94.44 69 HIS A CA 1
ATOM 477 C C . HIS A 1 69 ? 2.049 0.920 -12.230 1.00 94.44 69 HIS A C 1
ATOM 479 O O . HIS A 1 69 ? 1.025 1.040 -11.552 1.00 94.44 69 HIS A O 1
ATOM 485 N N . PHE A 1 70 ? 1.996 0.505 -13.498 1.00 96.38 70 PHE A N 1
ATOM 486 C CA . PHE A 1 70 ? 0.736 0.176 -14.159 1.00 96.38 70 PHE A CA 1
ATOM 487 C C . PHE A 1 70 ? 0.323 -1.274 -13.924 1.00 96.38 70 PHE A C 1
ATOM 489 O O . PHE A 1 70 ? -0.859 -1.523 -13.676 1.00 96.38 70 PHE A O 1
ATOM 496 N N . SER A 1 71 ? 1.269 -2.215 -13.977 1.00 97.56 71 SER A N 1
ATOM 497 C CA . SER A 1 71 ? 0.961 -3.641 -13.818 1.00 97.56 71 SER A CA 1
ATOM 498 C C . SER A 1 71 ? 0.620 -4.007 -12.370 1.00 97.56 71 SER A C 1
ATOM 500 O O . SER A 1 71 ? -0.227 -4.868 -12.151 1.00 97.56 71 SER A O 1
ATOM 502 N N . ALA A 1 72 ? 1.140 -3.263 -11.387 1.00 97.25 72 ALA A N 1
ATOM 503 C CA . ALA A 1 72 ? 0.829 -3.439 -9.972 1.00 97.25 72 ALA A CA 1
ATOM 504 C C . ALA A 1 72 ? -0.654 -3.213 -9.638 1.00 97.25 72 ALA A C 1
ATOM 506 O O . ALA A 1 72 ? -1.161 -3.802 -8.685 1.00 97.25 72 ALA A O 1
ATOM 507 N N . ARG A 1 73 ? -1.376 -2.367 -10.391 1.00 96.50 73 ARG A N 1
ATOM 508 C CA . ARG A 1 73 ? -2.709 -1.862 -10.000 1.00 96.50 73 ARG A CA 1
ATOM 509 C C . ARG A 1 73 ? -3.747 -2.962 -9.738 1.00 96.50 73 ARG A C 1
ATOM 511 O O . ARG A 1 73 ? -4.378 -2.911 -8.681 1.00 96.50 73 ARG A O 1
ATOM 518 N N . P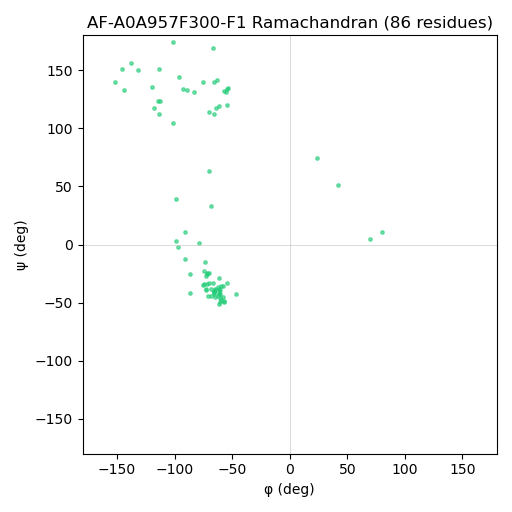RO A 1 74 ? -3.948 -3.964 -10.620 1.00 97.69 74 PRO A N 1
ATOM 519 C CA . PRO A 1 74 ? -4.940 -5.010 -10.379 1.00 97.69 74 PRO A CA 1
ATOM 520 C C . PRO A 1 74 ? -4.578 -5.878 -9.168 1.00 97.69 74 PRO A C 1
ATOM 522 O O . PRO A 1 74 ? -5.446 -6.199 -8.357 1.00 97.69 74 PRO A O 1
ATOM 525 N N . ARG A 1 75 ? -3.293 -6.224 -9.007 1.00 97.19 75 ARG A N 1
ATOM 526 C CA . ARG A 1 75 ? -2.808 -7.034 -7.880 1.00 97.19 75 ARG A CA 1
ATOM 527 C C . ARG A 1 75 ? -2.899 -6.269 -6.561 1.00 97.19 75 ARG A C 1
ATOM 529 O O . ARG A 1 75 ? -3.398 -6.821 -5.585 1.00 97.19 75 ARG A O 1
ATOM 536 N N . ALA A 1 76 ? -2.490 -5.002 -6.550 1.00 97.38 76 ALA A N 1
ATOM 537 C CA . ALA A 1 76 ? -2.610 -4.097 -5.412 1.00 97.38 76 ALA A CA 1
ATOM 538 C C . ALA A 1 76 ? -4.068 -3.968 -4.956 1.00 97.38 76 ALA A C 1
ATOM 540 O O . ALA A 1 76 ? -4.365 -4.164 -3.779 1.00 97.38 76 ALA A O 1
ATOM 541 N N . PHE A 1 77 ? -4.991 -3.731 -5.894 1.00 97.06 77 PHE A N 1
ATOM 542 C CA . PHE A 1 77 ? -6.418 -3.627 -5.595 1.00 97.06 77 PHE A CA 1
ATOM 543 C C . PHE A 1 77 ? -6.979 -4.921 -4.993 1.00 97.06 77 PHE A C 1
ATOM 545 O O . PHE A 1 77 ? -7.600 -4.898 -3.931 1.00 97.06 77 PHE A O 1
ATOM 552 N N . MET A 1 78 ? -6.712 -6.069 -5.624 1.00 97.56 78 MET A N 1
ATOM 553 C CA . MET A 1 78 ? -7.202 -7.358 -5.132 1.00 97.56 78 MET A CA 1
ATOM 554 C C . MET A 1 78 ? -6.597 -7.741 -3.779 1.00 97.56 78 MET A C 1
ATOM 556 O O . MET A 1 78 ? -7.302 -8.289 -2.933 1.00 97.56 78 MET A O 1
ATOM 560 N N . ASN A 1 79 ? -5.316 -7.449 -3.548 1.00 96.12 79 ASN A N 1
ATOM 561 C CA . ASN A 1 79 ? -4.677 -7.672 -2.253 1.00 96.12 79 ASN A CA 1
ATOM 562 C C . ASN A 1 79 ? -5.279 -6.774 -1.169 1.00 96.12 79 ASN A C 1
ATOM 564 O O . ASN A 1 79 ? -5.561 -7.267 -0.078 1.00 96.12 79 ASN A O 1
ATOM 568 N N . GLY A 1 80 ? -5.520 -5.498 -1.482 1.00 95.50 80 GLY A N 1
ATOM 569 C CA . GLY A 1 80 ? -6.173 -4.554 -0.580 1.00 95.50 80 GLY A CA 1
ATOM 570 C C . GLY A 1 80 ? -7.577 -5.012 -0.190 1.00 95.50 80 GLY A C 1
ATOM 571 O O . GLY A 1 80 ? -7.880 -5.082 0.996 1.00 95.50 80 GLY A O 1
ATOM 572 N N . LEU A 1 81 ? -8.403 -5.425 -1.159 1.00 95.88 81 LEU A N 1
ATOM 573 C CA . LEU A 1 81 ? -9.734 -5.982 -0.881 1.00 95.88 81 LEU A CA 1
ATOM 574 C C . LEU A 1 81 ? -9.664 -7.244 -0.019 1.00 95.88 81 LEU A C 1
ATOM 576 O O . LEU A 1 81 ? -10.402 -7.373 0.953 1.00 95.88 81 LEU A O 1
ATOM 580 N N . ARG A 1 82 ? -8.766 -8.177 -0.355 1.00 94.81 82 ARG A N 1
ATOM 581 C CA . ARG A 1 82 ? -8.583 -9.402 0.435 1.00 94.81 82 ARG A CA 1
ATOM 582 C C . ARG A 1 82 ? -8.170 -9.093 1.862 1.00 94.81 82 ARG A C 1
ATOM 584 O O . ARG A 1 82 ? -8.626 -9.775 2.760 1.00 94.81 82 ARG A O 1
ATOM 591 N N . TRP A 1 83 ? -7.312 -8.102 2.067 1.00 92.12 83 TRP A N 1
ATOM 592 C CA . TRP A 1 83 ? -6.871 -7.712 3.397 1.00 92.12 83 TRP A CA 1
ATOM 593 C C . TRP A 1 83 ? -7.965 -6.979 4.183 1.00 92.12 83 TRP A C 1
ATOM 595 O O . TRP A 1 83 ? -8.156 -7.258 5.362 1.00 92.12 83 TRP A O 1
ATOM 605 N N . LEU A 1 84 ? -8.735 -6.114 3.519 1.00 89.88 84 LEU A N 1
ATOM 606 C CA . LEU A 1 84 ? -9.867 -5.413 4.122 1.00 89.88 84 LEU A CA 1
ATOM 607 C C . LEU A 1 84 ? -10.907 -6.396 4.686 1.00 89.88 84 LEU A C 1
ATOM 609 O O . LEU A 1 84 ? -11.363 -6.223 5.815 1.00 89.88 84 LEU A O 1
ATOM 613 N N . PHE A 1 85 ? -11.237 -7.434 3.911 1.00 91.75 85 PHE A N 1
ATOM 614 C CA . PHE A 1 85 ? -12.247 -8.443 4.255 1.00 91.75 85 PHE A C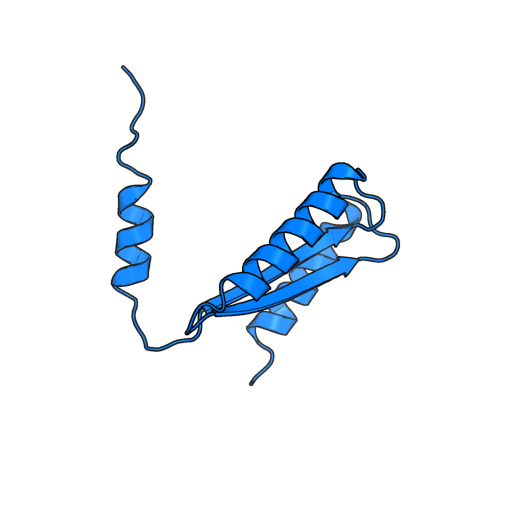A 1
ATOM 615 C C . PHE A 1 85 ? -11.678 -9.745 4.830 1.00 91.75 85 PHE A C 1
ATOM 617 O O . PHE A 1 85 ? -12.436 -10.681 5.082 1.00 91.75 85 PHE A O 1
ATOM 624 N N . ALA A 1 86 ? -10.362 -9.845 5.022 1.00 85.25 86 ALA A N 1
ATOM 625 C CA . ALA A 1 86 ? -9.802 -10.928 5.813 1.00 85.25 86 ALA A CA 1
ATOM 626 C C . ALA A 1 86 ? -10.297 -10.722 7.248 1.00 85.25 86 ALA A C 1
ATOM 628 O O . ALA A 1 86 ? -9.961 -9.718 7.881 1.00 85.25 86 ALA A O 1
ATOM 629 N N . ASN A 1 87 ? -11.158 -11.634 7.706 1.00 58.16 87 ASN A N 1
ATOM 630 C CA . ASN A 1 87 ? -11.635 -11.659 9.083 1.00 58.16 87 ASN A CA 1
ATOM 631 C C . ASN A 1 87 ? -10.428 -11.753 10.025 1.00 58.16 87 ASN A C 1
ATOM 633 O O . ASN A 1 87 ? -9.529 -12.563 9.783 1.00 58.16 87 ASN A O 1
ATOM 637 N N . GLU A 1 88 ? -10.427 -10.894 11.043 1.00 55.28 88 GLU A N 1
ATOM 638 C CA . GLU A 1 88 ? -9.520 -10.961 12.195 1.00 55.28 88 GLU A CA 1
ATOM 639 C C . GLU A 1 88 ? -9.813 -12.201 13.047 1.00 55.28 88 GLU A C 1
ATOM 641 O O . GLU A 1 88 ? -11.011 -12.547 13.198 1.00 55.28 88 GLU A O 1
#

Radius of gyration: 16.09 Å; Cα contacts (8 Å, |Δi|>4): 73; chains: 1; bounding box: 32×46×33 Å